Protein AF-A0A0F9SH08-F1 (afdb_monomer)

Foldseek 3Di:
DVPVFVVLLQCLQWLVQLLLVLLLLLLVQDDPCQQCDPPPFGGLQLLSVLLLLLLQLLLDLALVCNVPDAQPVGPQRPSDRVDDHPDGDDSVNSVVSSVVSLVSSVVSSVPDGPVQQQCQRNDPVQDGGSVSSSVSSSVSSVVSSVVSVVSCVVVVGDTDDRRNTDGD

pLDDT: mean 94.04, std 6.15, range [51.28, 98.62]

InterPro domains:
  IPR024775 Hercynine oxygenase, DinB-like domain [PF12867] (17-146)
  IPR034660 DinB/YfiT-like putative metalloenzymes [G3DSA:1.20.120.450] (3-151)
  IPR034660 DinB/YfiT-like putative metalloenzymes [SSF109854] (12-158)

Secondary structure (DSSP, 8-state):
-HHHHHHHHHHHHHHHHHHHHHHHHHHHH--HHHHT--TTSS-HHHHHHHHHHHHHHHT--SHHHHHT---TTTTSS---TTSPPSS---HHHHHHHHHHHHHHHHHHHTT--HHHHHSBPSSGGG-SBHHHHHHHHHHHHHHHHHHHHHHHHHTT--PPPP------

Nearest PDB structures (foldseek):
  6iz2-assembly1_A  TM=8.102E-01  e=1.148E-03  Deinococcus radiodurans R1 = ATCC 13939 = DSM 20539
  3di5-assembly1_A  TM=7.653E-01  e=2.403E-02  Bacillus cereus ATCC 10987
  2qnl-assembly1_A-2  TM=7.147E-01  e=1.221E-01  Cytophaga hutchinsonii ATCC 33406
  5wk0-assembly1_A-2  TM=6.054E-01  e=3.656E-02  Staphylococcus sp. HMSC055H04
  8vih-assembly2_B  TM=5.795E-01  e=1.159E-01  Crocosphaera subtropica ATCC 51142

Organism: NCBI:txid412755

Sequence (168 aa):
MSDISKIFSDAINEQYGAAIAMLEQNLKSCPKEVWDDRTSGPPFWQVTYHVMWYLDWYLSDSRNTREGFKSKFGEEPSQDLNKAPKVTLTRNQLLDYLSDIKEKAKSRFEGLTSDELIQRSVFEWHGKSILSSILYNLRHLMLHIGALNLRLRRKGVKLENWVSNQRI

Mean predicted aligned error: 3.46 Å

Radius of gyration: 16.37 Å; Cα contacts (8 Å, |Δi|>4): 194; chains: 1; bounding box: 44×25×42 Å

Structure (mmCIF, N/CA/C/O backbone):
data_AF-A0A0F9SH08-F1
#
_entry.id   AF-A0A0F9SH08-F1
#
loop_
_atom_site.group_PDB
_atom_site.id
_atom_site.type_symbol
_atom_site.label_atom_id
_atom_site.label_alt_id
_atom_site.label_comp_id
_atom_site.label_asym_id
_atom_site.label_entity_id
_atom_site.label_seq_id
_atom_site.pdbx_PDB_ins_code
_atom_site.Cartn_x
_atom_site.Cartn_y
_atom_site.Cartn_z
_atom_site.occupancy
_atom_site.B_iso_or_equiv
_atom_site.auth_seq_id
_atom_site.auth_comp_id
_atom_site.auth_asym_id
_atom_site.auth_atom_id
_atom_site.pdbx_PDB_model_num
ATOM 1 N N . MET A 1 1 ? -23.914 9.222 18.399 1.00 51.28 1 MET A N 1
ATOM 2 C CA . MET A 1 1 ? -22.507 8.776 18.261 1.00 51.28 1 MET A CA 1
ATOM 3 C C . MET A 1 1 ? -22.303 7.743 17.144 1.00 51.28 1 MET A C 1
ATOM 5 O O . MET A 1 1 ? -21.177 7.632 16.687 1.00 51.28 1 MET A O 1
ATOM 9 N N . SER A 1 2 ? -23.339 7.048 16.640 1.00 61.78 2 SER A N 1
ATOM 10 C CA . SER A 1 2 ? -23.202 6.065 15.541 1.00 61.78 2 SER A CA 1
ATOM 11 C C . SER A 1 2 ? -22.825 6.660 14.173 1.00 61.78 2 SER A C 1
ATOM 13 O O . SER A 1 2 ? -22.231 5.965 13.356 1.00 61.78 2 SER A O 1
ATOM 15 N N . ASP A 1 3 ? -23.125 7.936 13.928 1.00 72.75 3 ASP A N 1
ATOM 16 C CA . ASP A 1 3 ? -22.944 8.569 12.614 1.00 72.75 3 ASP A CA 1
ATOM 17 C C . ASP A 1 3 ? -21.470 8.897 12.294 1.00 72.75 3 ASP A C 1
ATOM 19 O O . ASP A 1 3 ? -20.946 8.539 11.244 1.00 72.75 3 ASP A O 1
ATOM 23 N N . ILE A 1 4 ? -20.738 9.460 13.263 1.00 79.06 4 ILE A N 1
ATOM 24 C CA . ILE A 1 4 ? -19.315 9.813 13.104 1.00 79.06 4 ILE A CA 1
ATOM 25 C C . ILE A 1 4 ? -18.449 8.569 12.861 1.00 79.06 4 ILE A C 1
ATOM 27 O O . ILE A 1 4 ? -17.537 8.603 12.038 1.00 79.06 4 ILE A O 1
ATOM 31 N N . SER A 1 5 ? -18.759 7.453 13.532 1.00 75.81 5 SER A N 1
ATOM 32 C CA . SER A 1 5 ? -18.073 6.176 13.300 1.00 75.81 5 SER A CA 1
ATOM 33 C C . SER A 1 5 ? -18.156 5.748 11.847 1.00 75.81 5 SER A C 1
ATOM 35 O O . SER A 1 5 ? -17.165 5.327 11.260 1.00 75.81 5 SER A O 1
ATOM 37 N N . LYS A 1 6 ? -19.367 5.833 11.290 1.00 83.94 6 LYS A N 1
ATOM 38 C CA . LYS A 1 6 ? -19.654 5.384 9.940 1.00 83.94 6 LYS A CA 1
ATOM 39 C C . LYS A 1 6 ? -18.947 6.275 8.927 1.00 83.94 6 LYS A C 1
ATOM 41 O O . LYS A 1 6 ? -18.311 5.745 8.026 1.00 83.94 6 LYS A O 1
ATOM 46 N N . ILE A 1 7 ? -18.955 7.592 9.147 1.00 89.38 7 ILE A N 1
ATOM 47 C CA . ILE A 1 7 ? -18.208 8.559 8.330 1.00 89.38 7 ILE A CA 1
ATOM 48 C C . ILE A 1 7 ? -16.715 8.209 8.289 1.00 89.38 7 ILE A C 1
ATOM 50 O O . ILE A 1 7 ? -16.126 8.202 7.211 1.00 89.38 7 ILE A O 1
ATOM 54 N N . PHE A 1 8 ? -16.095 7.881 9.430 1.00 89.81 8 PHE A N 1
ATOM 55 C CA . PHE A 1 8 ? -14.687 7.476 9.441 1.00 89.81 8 PHE A CA 1
ATOM 56 C C . PHE A 1 8 ? -14.455 6.157 8.707 1.00 89.81 8 PHE A C 1
ATOM 58 O O . PHE A 1 8 ? -13.555 6.092 7.873 1.00 89.81 8 PHE A O 1
ATOM 65 N N . SER A 1 9 ? -15.250 5.121 8.980 1.00 89.06 9 SER A N 1
ATOM 66 C CA . SER A 1 9 ? -15.091 3.825 8.312 1.00 89.06 9 SER A CA 1
ATOM 67 C C . SER A 1 9 ? -15.314 3.927 6.798 1.00 89.06 9 SER A C 1
ATOM 69 O O . SER A 1 9 ? -14.548 3.338 6.034 1.00 89.06 9 SER A O 1
ATOM 71 N N . ASP A 1 10 ? -16.303 4.702 6.347 1.00 90.88 10 ASP A N 1
ATOM 72 C CA . ASP A 1 10 ? -16.551 4.962 4.925 1.00 90.88 10 ASP A CA 1
ATOM 73 C C . ASP A 1 10 ? -15.381 5.725 4.291 1.00 90.88 10 ASP A C 1
ATOM 75 O O . ASP A 1 10 ? -14.829 5.266 3.291 1.00 90.88 10 ASP A O 1
ATOM 79 N N . ALA A 1 11 ? -14.916 6.807 4.925 1.00 93.69 11 ALA A N 1
ATOM 80 C CA . ALA A 1 11 ? -13.772 7.572 4.437 1.00 93.69 11 ALA A CA 1
ATOM 81 C C . ALA A 1 11 ? -12.494 6.721 4.361 1.00 93.69 11 ALA A C 1
ATOM 83 O O . ALA A 1 11 ? -11.746 6.819 3.392 1.00 93.69 11 ALA A O 1
ATOM 84 N N . ILE A 1 12 ? -12.237 5.855 5.345 1.00 95.31 12 ILE A N 1
ATOM 85 C CA . ILE A 1 12 ? -11.086 4.942 5.320 1.00 95.31 12 ILE A CA 1
ATOM 86 C C . ILE A 1 12 ? -11.190 3.996 4.119 1.00 95.31 12 ILE A C 1
ATOM 88 O O . ILE A 1 12 ? -10.232 3.892 3.355 1.00 95.31 12 ILE A O 1
ATOM 92 N N . ASN A 1 13 ? -12.349 3.361 3.916 1.00 94.38 13 ASN A N 1
ATOM 93 C CA . ASN A 1 13 ? -12.568 2.441 2.796 1.00 94.38 13 ASN A CA 1
ATOM 94 C C . ASN A 1 13 ? -12.388 3.123 1.434 1.00 94.38 13 ASN A C 1
ATOM 96 O O . ASN A 1 13 ? -11.728 2.575 0.553 1.00 94.38 13 ASN A O 1
ATOM 100 N N . GLU A 1 14 ? -12.955 4.316 1.263 1.00 95.19 14 GLU A N 1
ATOM 101 C CA . GLU A 1 14 ? -12.876 5.081 0.015 1.00 95.19 14 GLU A CA 1
ATOM 102 C C . GLU A 1 14 ? -11.455 5.578 -0.267 1.00 95.19 14 GLU A C 1
ATOM 104 O O . GLU A 1 14 ? -10.956 5.457 -1.385 1.00 95.19 14 GLU A O 1
ATOM 109 N N . GLN A 1 15 ? -10.772 6.125 0.742 1.00 97.12 15 GLN A N 1
ATOM 110 C CA . GLN A 1 15 ? -9.439 6.691 0.537 1.00 97.12 15 GLN A CA 1
ATOM 111 C C . GLN A 1 15 ? -8.383 5.608 0.318 1.00 97.12 15 GLN A C 1
ATOM 113 O O . GLN A 1 15 ? -7.507 5.767 -0.533 1.00 97.12 15 GLN A O 1
ATOM 118 N N . TYR A 1 16 ? -8.468 4.487 1.038 1.00 97.75 16 TYR A N 1
ATOM 119 C CA . TYR A 1 16 ? -7.564 3.370 0.792 1.00 97.75 16 TYR A CA 1
ATOM 120 C C . TYR A 1 16 ? -7.856 2.666 -0.531 1.00 97.75 16 TYR A C 1
ATOM 122 O O . TYR A 1 16 ? -6.908 2.330 -1.240 1.00 97.75 16 TYR A O 1
ATOM 130 N N . GLY A 1 17 ? -9.125 2.460 -0.892 1.00 97.56 17 GLY A N 1
ATOM 131 C CA . GLY A 1 17 ? -9.472 1.803 -2.154 1.00 97.56 17 GLY A CA 1
ATOM 132 C C . GLY A 1 17 ? -8.986 2.609 -3.353 1.00 97.56 17 GLY A C 1
ATOM 133 O O . GLY A 1 17 ? -8.325 2.060 -4.237 1.00 97.56 17 GLY A O 1
ATOM 134 N N . ALA A 1 18 ? -9.185 3.929 -3.323 1.00 97.81 18 ALA A N 1
ATOM 135 C CA . ALA A 1 18 ? -8.642 4.844 -4.319 1.00 97.81 18 ALA A CA 1
ATOM 136 C C . ALA A 1 18 ? -7.104 4.821 -4.365 1.00 97.81 18 ALA A C 1
ATOM 138 O O . ALA A 1 18 ? -6.519 4.674 -5.441 1.00 97.81 18 ALA A O 1
ATOM 139 N N . ALA A 1 19 ? -6.430 4.910 -3.213 1.00 98.25 19 ALA A N 1
ATOM 140 C CA . ALA A 1 19 ? -4.968 4.899 -3.151 1.00 98.25 19 ALA A CA 1
ATOM 141 C C . ALA A 1 19 ? -4.368 3.581 -3.673 1.00 98.25 19 ALA A C 1
ATOM 143 O O . ALA A 1 19 ? -3.418 3.590 -4.459 1.00 98.25 19 ALA A O 1
ATOM 144 N N . ILE A 1 20 ? -4.938 2.437 -3.288 1.00 98.31 20 ILE A N 1
ATOM 145 C CA . ILE A 1 20 ? -4.487 1.123 -3.755 1.00 98.31 20 ILE A CA 1
ATOM 146 C C . ILE A 1 20 ? -4.729 0.970 -5.263 1.00 98.31 20 ILE A C 1
ATOM 148 O O . ILE A 1 20 ? -3.863 0.450 -5.970 1.00 98.31 20 ILE A O 1
ATOM 152 N N . ALA A 1 21 ? -5.855 1.461 -5.784 1.00 98.06 21 ALA A N 1
ATOM 153 C CA . ALA A 1 21 ? -6.119 1.471 -7.221 1.00 98.06 21 ALA A CA 1
ATOM 154 C C . ALA A 1 21 ? -5.102 2.327 -7.992 1.00 98.06 21 ALA A C 1
ATOM 156 O O . ALA A 1 21 ? -4.604 1.908 -9.036 1.00 98.06 21 ALA A O 1
ATOM 157 N N . MET A 1 22 ? -4.704 3.482 -7.450 1.00 98.19 22 MET A N 1
ATOM 158 C CA . MET A 1 22 ? -3.636 4.298 -8.040 1.00 98.19 22 MET A CA 1
ATOM 159 C C . MET A 1 22 ? -2.272 3.588 -8.020 1.00 98.19 22 MET A C 1
ATOM 161 O O . MET A 1 22 ? -1.501 3.690 -8.978 1.00 98.19 22 MET A O 1
ATOM 165 N N . LEU A 1 23 ? -1.957 2.836 -6.959 1.00 98.50 23 LEU A N 1
ATOM 166 C CA . LEU A 1 23 ? -0.753 1.999 -6.928 1.00 98.50 23 LEU A CA 1
ATOM 167 C C . LEU A 1 23 ? -0.808 0.892 -7.996 1.00 98.50 23 LEU A C 1
ATOM 169 O O . LEU A 1 23 ? 0.189 0.628 -8.671 1.00 98.50 23 LEU A O 1
ATOM 173 N N . GLU A 1 24 ? -1.974 0.280 -8.195 1.00 98.25 24 GLU A N 1
ATOM 174 C CA . GLU A 1 24 ? -2.192 -0.722 -9.238 1.00 98.25 24 GLU A CA 1
ATOM 175 C C . GLU A 1 24 ? -2.030 -0.138 -10.652 1.00 98.25 24 GLU A C 1
ATOM 177 O O . GLU A 1 24 ? -1.362 -0.745 -11.495 1.00 98.25 24 GLU A O 1
ATOM 182 N N . GLN A 1 25 ? -2.578 1.056 -10.910 1.00 97.44 25 GLN A N 1
ATOM 183 C CA . GLN A 1 25 ? -2.389 1.777 -12.175 1.00 97.44 25 GLN A CA 1
ATOM 184 C C . GLN A 1 25 ? -0.899 1.994 -12.472 1.00 97.44 25 GLN A C 1
ATOM 186 O O . GLN A 1 25 ? -0.452 1.754 -13.597 1.00 97.44 25 GLN A O 1
ATOM 191 N N . ASN A 1 26 ? -0.110 2.375 -11.463 1.00 97.50 26 ASN A N 1
ATOM 192 C CA . ASN A 1 26 ? 1.341 2.521 -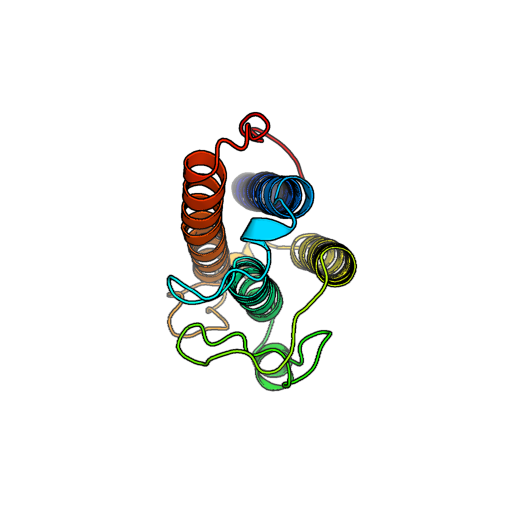11.588 1.00 97.50 26 ASN A CA 1
ATOM 193 C C . ASN A 1 26 ? 2.045 1.210 -11.942 1.00 97.50 26 ASN A C 1
ATOM 195 O O . ASN A 1 26 ? 2.877 1.186 -12.853 1.00 97.50 26 ASN A O 1
ATOM 199 N N . LEU A 1 27 ? 1.702 0.115 -11.257 1.00 97.50 27 LEU A N 1
ATOM 200 C CA . LEU A 1 27 ? 2.248 -1.216 -11.540 1.00 97.50 27 LEU A CA 1
ATOM 201 C C . LEU A 1 27 ? 1.986 -1.641 -12.989 1.00 97.50 27 LEU A C 1
ATOM 203 O O . LEU A 1 27 ? 2.903 -2.101 -13.675 1.00 97.50 27 LEU A O 1
ATOM 207 N N . LYS A 1 28 ? 0.746 -1.462 -13.460 1.00 97.38 28 LYS A N 1
ATOM 208 C CA . LYS A 1 28 ? 0.321 -1.825 -14.820 1.00 97.38 28 LYS A CA 1
ATOM 209 C C . LYS A 1 28 ? 0.966 -0.943 -15.888 1.00 97.38 28 LYS A C 1
ATOM 211 O O . LYS A 1 28 ? 1.337 -1.450 -16.943 1.00 97.38 28 LYS A O 1
ATOM 216 N N . SER A 1 29 ? 1.147 0.344 -15.596 1.00 97.00 29 SER A N 1
ATOM 217 C CA . SER A 1 29 ? 1.654 1.331 -16.558 1.00 97.00 29 SER A CA 1
ATOM 218 C C . SER A 1 29 ? 3.179 1.369 -16.671 1.00 97.00 29 SER A C 1
ATOM 220 O O . SER A 1 29 ? 3.700 1.978 -17.601 1.00 97.00 29 SER A O 1
ATOM 222 N N . CYS A 1 30 ? 3.916 0.763 -15.734 1.00 97.62 30 CYS A N 1
ATOM 223 C CA . CYS A 1 30 ? 5.375 0.850 -15.710 1.00 97.62 30 CYS A CA 1
ATOM 224 C C . CYS A 1 30 ? 6.031 0.093 -16.885 1.00 97.62 30 CYS A C 1
ATOM 226 O O . CYS A 1 30 ? 5.885 -1.132 -16.956 1.00 97.62 30 CYS A O 1
ATOM 228 N N . PRO A 1 31 ? 6.786 0.765 -17.779 1.00 96.50 31 PRO A N 1
ATOM 229 C CA . PRO A 1 31 ? 7.492 0.121 -18.886 1.00 96.50 31 PRO A CA 1
ATOM 230 C C . PRO A 1 31 ? 8.612 -0.815 -18.415 1.00 96.50 31 PRO A C 1
ATOM 232 O O . PRO A 1 31 ? 9.166 -0.654 -17.324 1.00 96.50 31 PRO A O 1
ATOM 235 N N . LYS A 1 32 ? 8.988 -1.786 -19.257 1.00 95.94 32 LYS A N 1
ATOM 236 C CA . LYS A 1 32 ? 9.993 -2.810 -18.912 1.00 95.94 32 LYS A CA 1
ATOM 237 C C . LYS A 1 32 ? 11.356 -2.187 -18.601 1.00 95.94 32 LYS A C 1
ATOM 239 O O . LYS A 1 32 ? 12.026 -2.606 -17.664 1.00 95.94 32 LYS A O 1
ATOM 244 N N . GLU A 1 33 ? 11.736 -1.176 -19.366 1.00 94.44 33 GLU A N 1
ATOM 245 C CA . GLU A 1 33 ? 12.987 -0.436 -19.250 1.00 94.44 33 GLU A CA 1
ATOM 246 C C . GLU A 1 33 ? 13.076 0.423 -17.984 1.00 94.44 33 GLU A C 1
ATOM 248 O O . GLU A 1 33 ? 14.173 0.785 -17.584 1.00 94.44 33 GLU A O 1
ATOM 253 N N . VAL A 1 34 ? 11.947 0.737 -17.336 1.00 95.88 34 VAL A N 1
ATOM 254 C CA . VAL A 1 34 ? 11.913 1.481 -16.063 1.00 95.88 34 VAL A CA 1
ATOM 255 C C . VAL A 1 34 ? 11.852 0.532 -14.867 1.00 95.88 34 VAL A C 1
ATOM 257 O O . VAL A 1 34 ? 12.324 0.878 -13.780 1.00 95.88 34 VAL A O 1
ATOM 260 N N . TRP A 1 35 ? 11.272 -0.654 -15.070 1.00 97.62 35 TRP A N 1
ATOM 261 C CA . TRP A 1 35 ? 10.942 -1.619 -14.027 1.00 97.62 35 TRP A CA 1
ATOM 262 C C . TRP A 1 35 ? 12.118 -1.920 -13.095 1.00 97.62 35 TRP A C 1
ATOM 264 O O . TRP A 1 35 ? 12.010 -1.702 -11.887 1.00 97.62 35 TRP A O 1
ATOM 274 N N . ASP A 1 36 ? 13.242 -2.359 -13.669 1.00 97.25 36 ASP A N 1
ATOM 275 C CA . ASP A 1 36 ? 14.484 -2.708 -12.964 1.00 97.25 36 ASP A CA 1
ATOM 276 C C . ASP A 1 36 ? 15.642 -1.761 -13.323 1.00 97.25 36 ASP A C 1
ATOM 278 O O . ASP A 1 36 ? 16.804 -2.152 -13.338 1.00 97.25 36 ASP A O 1
ATOM 282 N N . ASP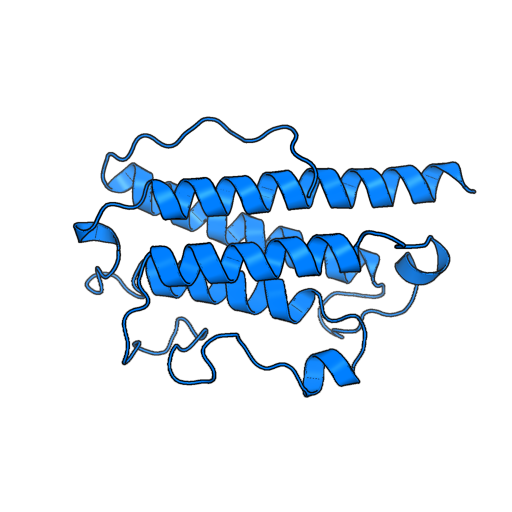 A 1 37 ? 15.330 -0.501 -13.639 1.00 95.06 37 ASP A N 1
ATOM 283 C CA . ASP A 1 37 ? 16.348 0.531 -13.852 1.00 95.06 37 ASP A CA 1
ATOM 284 C C . ASP A 1 37 ? 16.994 0.928 -12.513 1.00 95.06 37 ASP A C 1
ATOM 286 O O . ASP A 1 37 ? 16.352 1.562 -11.664 1.00 95.06 37 ASP A O 1
ATOM 290 N N . ARG A 1 38 ? 18.266 0.546 -12.343 1.00 94.12 38 ARG A N 1
ATOM 291 C CA . ARG A 1 38 ? 19.077 0.765 -11.133 1.00 94.12 38 ARG A CA 1
ATOM 292 C C . ARG A 1 38 ? 20.081 1.916 -11.270 1.00 94.12 38 ARG A C 1
ATOM 294 O O . ARG A 1 38 ? 20.889 2.120 -10.367 1.00 94.12 38 ARG A O 1
ATOM 301 N N . THR A 1 39 ? 20.068 2.678 -12.370 1.00 91.69 39 THR A N 1
ATOM 302 C CA . THR A 1 39 ? 21.097 3.712 -12.616 1.00 91.69 39 THR A CA 1
ATOM 303 C C . THR A 1 39 ? 20.940 4.954 -11.742 1.00 91.69 39 THR A C 1
ATOM 305 O O . THR A 1 39 ? 21.833 5.794 -11.690 1.00 91.69 39 THR A O 1
ATOM 308 N N . SER A 1 40 ? 19.790 5.126 -11.090 1.00 85.69 40 SER A N 1
ATOM 309 C CA . SER A 1 40 ? 19.451 6.352 -10.353 1.00 85.69 40 SER A CA 1
ATOM 310 C C . SER A 1 40 ? 18.796 6.054 -9.003 1.00 85.69 40 SER A C 1
ATOM 312 O O . SER A 1 40 ? 17.850 6.728 -8.598 1.00 85.69 40 SER A O 1
ATOM 314 N N . GLY A 1 41 ? 19.305 5.027 -8.318 1.00 91.69 41 GLY A N 1
ATOM 315 C CA . GLY A 1 41 ? 18.805 4.560 -7.026 1.00 91.69 41 GLY A CA 1
ATOM 316 C C . GLY A 1 41 ? 17.951 3.294 -7.144 1.00 91.69 41 GLY A C 1
ATOM 317 O O . GLY A 1 41 ? 18.076 2.557 -8.126 1.00 91.69 41 GLY A O 1
ATOM 318 N N . PRO A 1 42 ? 17.090 3.021 -6.148 1.00 95.94 42 PRO A N 1
ATOM 319 C CA . PRO A 1 42 ? 16.245 1.833 -6.123 1.00 95.94 42 PRO A CA 1
ATOM 320 C C . PRO A 1 42 ? 15.402 1.693 -7.395 1.00 95.94 42 PRO A C 1
ATOM 322 O O . PRO A 1 42 ? 14.787 2.677 -7.831 1.00 95.94 42 PRO A O 1
ATOM 325 N N . PRO A 1 43 ? 15.327 0.498 -8.001 1.00 96.50 43 PRO A N 1
ATOM 326 C CA . PRO A 1 43 ? 14.475 0.269 -9.158 1.00 96.50 43 PRO A CA 1
ATOM 327 C C . PRO A 1 43 ? 12.995 0.465 -8.815 1.00 96.50 43 PRO A C 1
ATOM 329 O O . PRO A 1 43 ? 12.583 0.389 -7.655 1.00 96.50 43 PRO A O 1
ATOM 332 N N . PHE A 1 44 ? 12.176 0.725 -9.838 1.00 97.81 44 PHE A N 1
ATOM 333 C CA . PHE A 1 44 ? 10.748 1.012 -9.667 1.00 97.81 44 PHE A CA 1
ATOM 334 C C . PHE A 1 44 ? 10.031 -0.099 -8.890 1.00 97.81 44 PHE A C 1
ATOM 336 O O . PHE A 1 44 ? 9.234 0.185 -7.991 1.00 97.81 44 PHE A O 1
ATOM 343 N N . TRP A 1 45 ? 10.339 -1.360 -9.206 1.00 98.00 45 TRP A N 1
ATOM 344 C CA . TRP A 1 45 ? 9.733 -2.501 -8.525 1.00 98.00 45 TRP A CA 1
ATOM 345 C C . TRP A 1 45 ? 10.093 -2.536 -7.035 1.00 98.00 45 TRP A C 1
ATOM 347 O O . TRP A 1 45 ? 9.236 -2.882 -6.231 1.00 98.00 45 TRP A O 1
ATOM 357 N N . GLN A 1 46 ? 11.312 -2.136 -6.643 1.00 98.00 46 GLN A N 1
ATOM 358 C CA . GLN A 1 46 ? 11.738 -2.159 -5.240 1.00 98.00 46 GLN A CA 1
ATOM 359 C C . GLN A 1 46 ? 11.042 -1.054 -4.449 1.00 98.00 46 GLN A C 1
ATOM 361 O O . GLN A 1 46 ? 10.573 -1.301 -3.343 1.00 98.00 46 GLN A O 1
ATOM 366 N N . VAL A 1 47 ? 10.910 0.144 -5.031 1.00 98.25 47 VAL A N 1
ATOM 367 C CA . VAL A 1 47 ? 10.103 1.218 -4.432 1.00 98.25 47 VAL A CA 1
ATOM 368 C C . VAL A 1 47 ? 8.660 0.760 -4.264 1.00 98.25 47 VAL A C 1
ATOM 370 O O . VAL A 1 47 ? 8.077 0.944 -3.203 1.00 98.25 47 VAL A O 1
ATOM 373 N N . THR A 1 48 ? 8.095 0.102 -5.273 1.00 98.31 48 THR A N 1
ATOM 374 C CA . THR A 1 48 ? 6.724 -0.413 -5.188 1.00 98.31 48 THR A CA 1
ATOM 375 C C . THR A 1 48 ? 6.591 -1.501 -4.120 1.00 98.31 48 THR A C 1
ATOM 377 O O . THR A 1 48 ? 5.675 -1.454 -3.303 1.00 98.31 48 THR A O 1
ATOM 380 N N . TYR A 1 49 ? 7.542 -2.433 -4.058 1.00 98.50 49 TYR A N 1
ATOM 381 C CA . TYR A 1 49 ? 7.581 -3.467 -3.032 1.00 98.50 49 TYR A CA 1
ATOM 382 C C . TYR A 1 49 ? 7.729 -2.883 -1.623 1.00 98.50 49 TYR A C 1
ATOM 384 O O . TYR A 1 49 ? 7.015 -3.318 -0.730 1.00 98.50 49 TYR A O 1
ATOM 392 N N . HIS A 1 50 ? 8.575 -1.866 -1.421 1.00 98.44 50 HIS A N 1
ATOM 393 C CA . HIS A 1 50 ? 8.674 -1.137 -0.152 1.00 98.44 50 HIS A CA 1
ATOM 394 C C . HIS A 1 50 ? 7.304 -0.623 0.295 1.00 98.44 50 HIS A C 1
ATOM 396 O O . HIS A 1 50 ? 6.883 -0.875 1.420 1.00 98.44 50 HIS A O 1
ATOM 402 N N . VAL A 1 51 ? 6.585 0.055 -0.601 1.00 98.50 51 VAL A N 1
ATOM 403 C CA . VAL A 1 51 ? 5.254 0.599 -0.308 1.00 98.50 51 VAL A CA 1
ATOM 404 C C . VAL A 1 51 ? 4.285 -0.500 0.094 1.00 98.50 51 VAL A C 1
ATOM 406 O O . VAL A 1 51 ? 3.616 -0.384 1.113 1.00 98.50 51 VAL A O 1
ATOM 409 N N . MET A 1 52 ? 4.242 -1.582 -0.677 1.00 98.62 52 MET A N 1
ATOM 410 C CA . MET A 1 52 ? 3.349 -2.708 -0.421 1.00 98.62 52 MET A CA 1
ATOM 411 C C . MET A 1 52 ? 3.696 -3.453 0.867 1.00 98.62 52 MET A C 1
ATOM 413 O O . MET A 1 52 ? 2.806 -3.840 1.613 1.00 98.62 52 MET A O 1
ATOM 417 N N . TRP A 1 53 ? 4.986 -3.627 1.150 1.00 98.44 53 TRP A N 1
ATOM 418 C CA . TRP A 1 53 ? 5.465 -4.253 2.375 1.00 98.44 53 TRP A CA 1
ATOM 419 C C . TRP A 1 53 ? 5.018 -3.465 3.605 1.00 98.44 53 TRP A C 1
ATOM 421 O O . TRP A 1 53 ? 4.471 -4.048 4.536 1.00 98.44 53 TRP A O 1
ATOM 431 N N . TYR A 1 54 ? 5.196 -2.139 3.596 1.00 98.50 54 TYR A N 1
ATOM 432 C CA . TYR A 1 54 ? 4.757 -1.290 4.705 1.00 98.50 54 TYR A CA 1
ATOM 433 C C . TYR A 1 54 ? 3.236 -1.176 4.779 1.00 98.50 54 TYR A C 1
ATOM 435 O O . TYR A 1 54 ? 2.702 -1.201 5.883 1.00 98.50 54 TYR A O 1
ATOM 443 N N . LEU A 1 55 ? 2.537 -1.124 3.642 1.00 98.50 55 LEU A N 1
ATOM 444 C CA . LEU A 1 55 ? 1.077 -1.157 3.607 1.00 98.50 55 LEU A CA 1
ATOM 445 C C . LEU A 1 55 ? 0.542 -2.426 4.284 1.00 98.50 55 LEU A C 1
ATOM 447 O O . LEU A 1 55 ? -0.291 -2.319 5.180 1.00 98.50 55 LEU A O 1
ATOM 451 N N . ASP A 1 56 ? 1.062 -3.600 3.916 1.00 98.25 56 ASP A N 1
ATOM 452 C CA . ASP A 1 56 ? 0.699 -4.885 4.520 1.00 98.25 56 ASP A CA 1
ATOM 453 C C . ASP A 1 56 ? 1.043 -4.922 6.017 1.00 98.25 56 ASP A C 1
ATOM 455 O O . ASP A 1 56 ? 0.197 -5.220 6.868 1.00 98.25 56 ASP A O 1
ATOM 459 N N . TRP A 1 57 ? 2.273 -4.547 6.370 1.00 97.81 57 TRP A N 1
ATOM 460 C CA . TRP A 1 57 ? 2.725 -4.572 7.756 1.00 97.81 57 TRP A CA 1
ATOM 461 C C . TRP A 1 57 ? 1.906 -3.638 8.650 1.00 97.81 57 TRP A C 1
ATOM 463 O O . TRP A 1 57 ? 1.480 -4.038 9.734 1.00 97.81 57 TRP A O 1
ATOM 473 N N . TYR A 1 58 ? 1.614 -2.421 8.189 1.00 97.62 58 TYR A N 1
ATOM 474 C CA . TYR A 1 58 ? 0.829 -1.434 8.929 1.00 97.62 58 TYR A CA 1
ATOM 475 C C . TYR A 1 58 ? -0.670 -1.740 8.997 1.00 97.62 58 TYR A C 1
ATOM 477 O O . TYR A 1 58 ? -1.369 -1.101 9.781 1.00 97.62 58 TYR A O 1
ATOM 485 N N . LEU A 1 59 ? -1.167 -2.732 8.251 1.00 96.06 59 LEU A N 1
ATOM 486 C CA . LEU A 1 59 ? -2.510 -3.291 8.451 1.00 96.06 59 LEU A CA 1
ATOM 487 C C . LEU A 1 59 ? -2.590 -4.253 9.651 1.00 96.06 59 LEU A C 1
ATOM 489 O O . LEU A 1 59 ? -3.678 -4.728 9.967 1.00 96.06 59 LEU A O 1
ATOM 493 N N . SER A 1 60 ? -1.472 -4.545 10.329 1.00 95.25 60 SER A N 1
ATOM 494 C CA . SER A 1 60 ? -1.472 -5.351 11.558 1.00 95.25 60 SER A CA 1
ATOM 495 C C . SER A 1 60 ? -2.318 -4.690 12.651 1.00 95.25 60 SER A C 1
ATOM 497 O O . SER A 1 60 ? -2.159 -3.510 12.963 1.00 95.25 60 SER A O 1
ATOM 499 N N . ASP A 1 61 ? -3.212 -5.469 13.247 1.00 91.06 61 ASP A N 1
ATOM 500 C CA . ASP A 1 61 ? -4.200 -5.050 14.247 1.00 91.06 61 ASP A CA 1
ATOM 501 C C . ASP A 1 61 ? -3.717 -5.172 15.700 1.00 91.06 61 ASP A C 1
ATOM 503 O O . ASP A 1 61 ? -4.342 -4.645 16.616 1.00 91.06 61 ASP A O 1
ATOM 507 N N . SER A 1 62 ? -2.586 -5.835 15.927 1.00 92.19 62 SER A N 1
ATOM 508 C CA . SER A 1 62 ? -2.055 -6.088 17.256 1.00 92.19 62 SER A CA 1
ATOM 509 C C . SER A 1 62 ? -0.535 -6.161 17.241 1.00 92.19 62 SER A C 1
ATOM 511 O O . SER A 1 62 ? 0.120 -6.294 16.204 1.00 92.19 62 SER A O 1
ATOM 513 N N . ARG A 1 63 ? 0.055 -6.092 18.435 1.00 92.31 63 ARG A N 1
ATOM 514 C CA . ARG A 1 63 ? 1.500 -6.259 18.600 1.00 92.31 63 ARG A CA 1
ATOM 515 C C . ARG A 1 63 ? 1.968 -7.634 18.116 1.00 92.31 63 ARG A C 1
ATOM 517 O O . ARG A 1 63 ? 2.982 -7.711 17.433 1.00 92.31 63 ARG A O 1
ATOM 524 N N . ASN A 1 64 ? 1.199 -8.683 18.405 1.00 94.31 64 ASN A N 1
ATOM 525 C CA . ASN A 1 64 ? 1.533 -10.050 18.012 1.00 94.31 64 ASN A CA 1
ATOM 526 C C . ASN A 1 64 ? 1.536 -10.215 16.487 1.00 94.31 64 ASN A C 1
ATOM 528 O O . ASN A 1 64 ? 2.480 -10.781 15.940 1.00 94.31 64 ASN A O 1
ATOM 532 N N . THR A 1 65 ? 0.520 -9.689 15.789 1.00 93.12 65 THR A N 1
ATOM 533 C CA . THR A 1 65 ? 0.468 -9.751 14.318 1.00 93.12 65 THR A CA 1
ATOM 534 C C . THR A 1 65 ? 1.584 -8.927 13.677 1.00 93.12 65 THR A C 1
ATOM 536 O O . THR A 1 65 ? 2.200 -9.379 12.713 1.00 93.12 65 THR A O 1
ATOM 539 N N . ARG A 1 66 ? 1.930 -7.774 14.266 1.00 94.31 66 ARG A N 1
ATOM 540 C CA . ARG A 1 66 ? 3.066 -6.941 13.841 1.00 94.31 66 ARG A CA 1
ATOM 541 C C . ARG A 1 66 ? 4.424 -7.629 14.029 1.00 94.31 66 ARG A C 1
ATOM 543 O O . ARG A 1 66 ? 5.268 -7.523 13.142 1.00 94.31 66 ARG A O 1
ATOM 550 N N . GLU A 1 67 ? 4.675 -8.239 15.187 1.00 93.81 67 GLU A N 1
ATOM 551 C CA . GLU A 1 67 ? 5.961 -8.878 15.523 1.00 93.81 67 GLU A CA 1
ATOM 552 C C . GLU A 1 67 ? 6.155 -10.207 14.780 1.00 93.81 67 GLU A C 1
ATOM 554 O O . GLU A 1 67 ? 7.275 -10.537 14.398 1.00 93.81 67 GLU A O 1
ATOM 559 N N . GLY A 1 68 ? 5.069 -10.939 14.517 1.00 94.12 68 GLY A N 1
ATOM 560 C CA . GLY A 1 68 ? 5.079 -12.167 13.719 1.00 94.12 68 GLY A CA 1
ATOM 561 C C . GLY A 1 68 ? 4.987 -11.949 12.206 1.00 94.12 68 GLY A C 1
ATOM 562 O O . GLY A 1 68 ? 4.896 -12.928 11.464 1.00 94.12 68 GLY A O 1
ATOM 563 N N . PHE A 1 69 ? 4.971 -10.696 11.741 1.00 95.69 69 PHE A N 1
ATOM 564 C CA . PHE A 1 69 ? 4.751 -10.371 10.337 1.00 95.69 69 PHE A CA 1
ATOM 565 C C . PHE A 1 69 ? 5.819 -10.979 9.422 1.00 95.69 69 PHE A C 1
ATOM 567 O O . PHE A 1 69 ? 7.022 -10.847 9.657 1.00 95.69 69 PHE A O 1
ATOM 574 N N . LYS A 1 70 ? 5.364 -11.584 8.323 1.00 92.88 70 LYS A N 1
ATOM 575 C CA . LYS A 1 70 ? 6.207 -12.076 7.233 1.00 92.88 70 LYS A CA 1
ATOM 576 C C . LYS A 1 70 ? 5.595 -11.639 5.914 1.00 92.88 70 LYS A C 1
ATOM 578 O O . LYS A 1 70 ? 4.411 -11.864 5.686 1.00 92.88 70 LYS A O 1
ATOM 583 N N . SER A 1 71 ? 6.411 -11.041 5.052 1.00 93.50 71 SER A N 1
ATOM 584 C CA . SER A 1 71 ? 5.966 -10.680 3.707 1.00 93.50 71 SER A CA 1
ATOM 585 C C . SER A 1 71 ? 5.701 -11.936 2.871 1.00 93.50 71 SER A C 1
ATOM 587 O O . SER A 1 71 ? 6.309 -12.986 3.110 1.00 93.50 71 SER A O 1
ATOM 589 N N . LYS A 1 72 ? 4.885 -11.799 1.818 1.00 93.44 72 LYS A N 1
ATOM 590 C CA . LYS A 1 72 ? 4.631 -12.863 0.828 1.00 93.44 72 LYS A CA 1
ATOM 591 C C . LYS A 1 72 ? 5.906 -13.454 0.213 1.00 93.44 72 LYS A C 1
ATOM 593 O O . LYS A 1 72 ? 5.914 -14.609 -0.199 1.00 93.44 72 LYS A O 1
ATOM 598 N N . PHE A 1 73 ? 6.988 -12.678 0.160 1.00 93.75 73 PHE A N 1
ATOM 599 C CA . PHE A 1 73 ? 8.242 -13.067 -0.488 1.00 93.75 73 PHE A CA 1
ATOM 600 C C . PHE A 1 73 ? 9.393 -13.324 0.496 1.00 93.75 73 PHE A C 1
ATOM 602 O O . PHE A 1 73 ? 10.538 -13.479 0.073 1.00 93.75 73 PHE A O 1
ATOM 609 N N . GLY A 1 74 ? 9.117 -13.363 1.803 1.00 89.12 74 GLY A N 1
ATOM 610 C CA . GLY A 1 74 ? 10.147 -13.534 2.826 1.00 89.12 74 GLY A CA 1
ATOM 611 C C . GLY A 1 74 ? 11.102 -12.338 2.910 1.00 89.12 74 GLY A C 1
ATOM 612 O O . GLY A 1 74 ? 10.664 -11.184 2.889 1.00 89.12 74 GLY A O 1
ATOM 613 N N . GLU A 1 75 ? 12.400 -12.621 3.051 1.00 81.81 75 GLU A N 1
ATOM 614 C CA . GLU A 1 75 ? 13.448 -11.616 3.304 1.00 81.81 75 GLU A CA 1
ATOM 615 C C . GLU A 1 75 ? 14.263 -11.227 2.061 1.00 81.81 75 GLU A C 1
ATOM 617 O O . GLU A 1 75 ? 14.901 -10.173 2.045 1.00 81.81 75 GLU A O 1
ATOM 622 N N . GLU A 1 76 ? 14.278 -12.069 1.023 1.00 82.94 76 GLU A N 1
ATOM 623 C CA . GLU A 1 76 ? 15.178 -11.897 -0.125 1.00 82.94 76 GLU A CA 1
ATOM 624 C C . GLU A 1 76 ? 14.893 -10.657 -0.992 1.00 82.94 76 GLU A C 1
ATOM 626 O O . GLU A 1 76 ? 15.854 -10.002 -1.420 1.00 82.94 76 GLU A O 1
ATOM 631 N N . PRO A 1 77 ? 13.636 -10.233 -1.227 1.00 89.00 77 PRO A N 1
ATOM 632 C CA . PRO A 1 77 ? 13.383 -8.863 -1.631 1.00 89.00 77 PRO A CA 1
ATOM 633 C C . PRO A 1 77 ? 13.407 -7.969 -0.390 1.00 89.00 77 PRO A C 1
ATOM 635 O O . PRO A 1 77 ? 12.568 -8.084 0.505 1.00 89.00 77 PRO A O 1
ATOM 638 N N . SER A 1 78 ? 14.366 -7.042 -0.354 1.00 90.38 78 SER A N 1
ATOM 639 C CA . SER A 1 78 ? 14.455 -6.066 0.728 1.00 90.38 78 SER A CA 1
ATOM 640 C C . SER A 1 78 ? 13.536 -4.875 0.473 1.00 90.38 78 SER A C 1
ATOM 642 O O . SER A 1 78 ? 13.618 -4.209 -0.561 1.00 90.38 78 SER A O 1
ATOM 644 N N . GLN A 1 79 ? 12.698 -4.583 1.462 1.00 94.06 79 GLN A N 1
ATOM 645 C CA . GLN A 1 79 ? 11.896 -3.370 1.562 1.00 94.06 79 GLN A CA 1
ATOM 646 C C . GLN A 1 79 ? 12.748 -2.134 1.886 1.00 94.06 79 GLN A C 1
ATOM 648 O O . GLN A 1 79 ? 12.267 -1.015 1.770 1.00 94.06 79 GLN A O 1
ATOM 653 N N . ASP A 1 80 ? 13.998 -2.300 2.319 1.00 95.69 80 ASP A N 1
ATOM 654 C CA . ASP A 1 80 ? 14.890 -1.180 2.616 1.00 95.69 80 ASP A CA 1
ATOM 655 C C . ASP A 1 80 ? 15.446 -0.589 1.316 1.00 95.69 80 ASP A C 1
ATOM 657 O O . ASP A 1 80 ? 16.237 -1.215 0.610 1.00 95.69 80 ASP A O 1
ATOM 661 N N . LEU A 1 81 ? 15.040 0.644 1.016 1.00 95.81 81 LEU A N 1
ATOM 662 C CA . LEU A 1 81 ? 15.453 1.369 -0.185 1.00 95.81 81 LEU A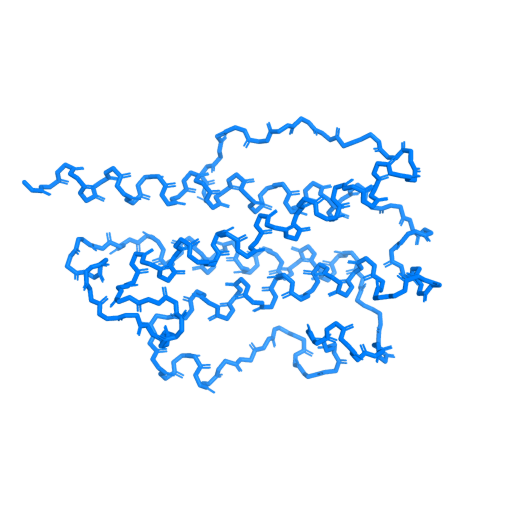 CA 1
ATOM 663 C C . LEU A 1 81 ? 16.929 1.790 -0.163 1.00 95.81 81 LEU A C 1
ATOM 665 O O . LEU A 1 81 ? 17.454 2.197 -1.194 1.00 95.81 81 LEU A O 1
ATOM 669 N N . ASN A 1 82 ? 17.626 1.667 0.968 1.00 94.69 82 ASN A N 1
ATOM 670 C CA . ASN A 1 82 ? 19.072 1.889 1.030 1.00 94.69 82 ASN A CA 1
ATOM 671 C C . ASN A 1 82 ? 19.877 0.629 0.680 1.00 94.69 82 ASN A C 1
ATOM 673 O O . ASN A 1 82 ? 21.098 0.697 0.540 1.00 94.69 82 ASN A O 1
ATOM 677 N N . LYS A 1 83 ? 19.217 -0.527 0.536 1.00 93.44 83 LYS A N 1
ATOM 678 C CA . LYS A 1 83 ? 19.865 -1.789 0.173 1.00 93.44 83 LYS A CA 1
ATOM 679 C C . LYS A 1 83 ? 19.655 -2.080 -1.302 1.00 93.44 83 LYS A C 1
ATOM 681 O O . LYS A 1 83 ? 18.526 -2.142 -1.784 1.00 93.44 83 LYS A O 1
ATOM 686 N N . ALA A 1 84 ? 20.754 -2.327 -2.008 1.00 91.88 84 ALA A N 1
ATOM 687 C CA . ALA A 1 84 ? 20.688 -2.812 -3.377 1.00 91.88 84 ALA A CA 1
ATOM 688 C C . ALA A 1 84 ? 19.996 -4.190 -3.402 1.00 91.88 84 ALA A C 1
ATOM 690 O O . ALA A 1 84 ? 20.408 -5.095 -2.666 1.00 91.88 84 ALA A O 1
ATOM 691 N N . PRO A 1 85 ? 18.953 -4.378 -4.224 1.00 92.44 85 PRO A N 1
ATOM 692 C CA . PRO A 1 85 ? 18.209 -5.622 -4.226 1.00 92.44 85 PRO A CA 1
ATOM 693 C C . PRO A 1 85 ? 18.986 -6.729 -4.948 1.00 92.44 85 PRO A C 1
ATOM 695 O O . PRO A 1 85 ? 19.580 -6.509 -6.007 1.00 92.44 85 PRO A O 1
ATOM 698 N N . LYS A 1 86 ? 18.957 -7.940 -4.384 1.00 92.00 86 LYS A N 1
ATOM 699 C CA . LYS A 1 86 ? 19.618 -9.130 -4.955 1.00 92.00 86 LYS A CA 1
ATOM 700 C C . LYS A 1 86 ? 18.749 -9.872 -5.969 1.00 92.00 86 LYS A C 1
ATOM 702 O O . LYS A 1 86 ? 19.270 -10.541 -6.851 1.00 92.00 86 LYS A O 1
ATOM 707 N N . VAL A 1 87 ? 17.436 -9.721 -5.845 1.00 94.88 87 VAL A N 1
ATOM 708 C CA . VAL A 1 87 ? 16.425 -10.307 -6.729 1.00 94.88 87 VAL A CA 1
ATOM 709 C C . VAL A 1 87 ? 15.692 -9.202 -7.477 1.00 94.88 87 VAL A C 1
ATOM 711 O O . VAL A 1 87 ? 15.804 -8.037 -7.105 1.00 94.88 87 VAL A O 1
ATOM 714 N N . THR A 1 88 ? 14.925 -9.566 -8.499 1.00 96.88 88 THR A N 1
ATOM 715 C CA . THR A 1 88 ? 14.012 -8.655 -9.197 1.00 96.88 88 THR A CA 1
ATOM 716 C C . THR A 1 88 ? 12.623 -9.266 -9.166 1.00 96.88 88 THR A C 1
ATOM 718 O O . THR A 1 88 ? 12.398 -10.319 -9.761 1.00 96.88 88 THR A O 1
ATOM 721 N N . LEU A 1 89 ? 11.687 -8.617 -8.472 1.00 97.94 89 LEU A N 1
ATOM 722 C CA . LEU A 1 89 ? 10.291 -9.046 -8.496 1.00 97.94 89 LEU A CA 1
ATOM 723 C C . LEU A 1 89 ? 9.658 -8.673 -9.834 1.00 97.94 89 LEU A C 1
ATOM 725 O O . LEU A 1 89 ? 9.868 -7.581 -10.362 1.00 97.94 89 LEU A O 1
ATOM 729 N N . THR A 1 90 ? 8.869 -9.583 -10.389 1.00 98.00 90 THR A N 1
ATOM 730 C CA . THR A 1 90 ? 8.110 -9.347 -11.619 1.00 98.00 90 THR A CA 1
ATOM 731 C C . THR A 1 90 ? 6.854 -8.525 -11.343 1.00 98.00 90 THR A C 1
ATOM 733 O O . THR A 1 90 ? 6.333 -8.493 -10.225 1.00 98.00 90 THR A O 1
ATOM 736 N N . ARG A 1 91 ? 6.312 -7.895 -12.391 1.00 98.19 91 ARG A N 1
ATOM 737 C CA . ARG A 1 91 ? 5.038 -7.170 -12.299 1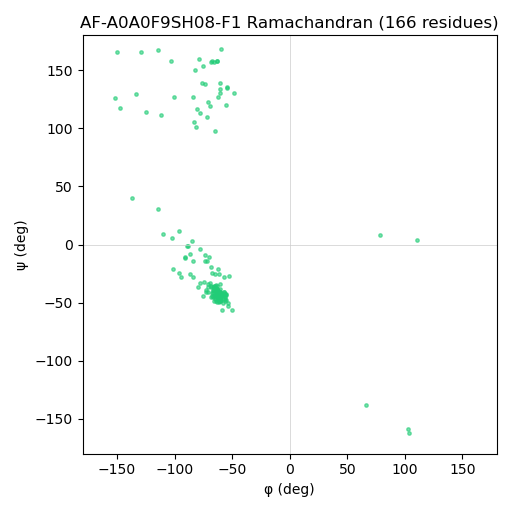.00 98.19 91 ARG A CA 1
ATOM 738 C C . ARG A 1 91 ? 3.907 -8.066 -11.803 1.00 98.19 91 ARG A C 1
ATOM 740 O O . ARG A 1 91 ? 3.141 -7.640 -10.952 1.00 98.19 91 ARG A O 1
ATOM 747 N N . ASN A 1 92 ? 3.832 -9.301 -12.296 1.00 98.25 92 ASN A N 1
ATOM 748 C CA . ASN A 1 92 ? 2.775 -10.235 -11.910 1.00 98.25 92 ASN A CA 1
ATOM 749 C C . ASN A 1 92 ? 2.884 -10.640 -10.438 1.00 98.25 92 ASN A C 1
ATOM 751 O O . ASN A 1 92 ? 1.866 -10.669 -9.764 1.00 98.25 92 ASN A O 1
ATOM 755 N N . GLN A 1 93 ? 4.098 -10.864 -9.920 1.00 98.38 93 GLN A N 1
ATOM 756 C CA . GLN A 1 93 ? 4.298 -11.112 -8.488 1.00 98.38 93 GLN A CA 1
ATOM 757 C C . GLN A 1 93 ? 3.809 -9.933 -7.640 1.00 98.38 93 GLN A C 1
ATOM 759 O O . GLN A 1 93 ? 3.115 -10.137 -6.650 1.00 98.38 93 GLN A O 1
ATOM 764 N N . LEU A 1 94 ? 4.124 -8.694 -8.028 1.00 98.56 94 LEU A N 1
ATOM 765 C CA . LEU A 1 94 ? 3.650 -7.523 -7.286 1.00 98.56 94 LEU A CA 1
ATOM 766 C C . LEU A 1 94 ? 2.141 -7.288 -7.444 1.00 98.56 94 LEU A C 1
ATOM 768 O O . LEU A 1 94 ? 1.496 -6.874 -6.492 1.00 98.56 94 LEU A O 1
ATOM 772 N N . LEU A 1 95 ? 1.538 -7.584 -8.593 1.00 98.62 95 LEU A N 1
ATOM 773 C CA . LEU A 1 95 ? 0.079 -7.516 -8.735 1.00 98.62 95 LEU A CA 1
ATOM 774 C C . LEU A 1 95 ? -0.627 -8.573 -7.874 1.00 98.62 95 LEU A C 1
ATOM 776 O O . LEU A 1 95 ? -1.612 -8.259 -7.212 1.00 98.62 95 LEU A O 1
ATOM 780 N N . ASP A 1 96 ? -0.090 -9.790 -7.835 1.00 98.56 96 ASP A N 1
ATOM 781 C CA . ASP A 1 96 ? -0.581 -10.884 -6.995 1.00 98.56 96 ASP A CA 1
ATOM 782 C C . ASP A 1 96 ? -0.449 -10.551 -5.500 1.00 98.56 96 ASP A C 1
ATOM 784 O O . ASP A 1 96 ? -1.387 -10.718 -4.728 1.00 98.56 96 ASP A O 1
ATOM 788 N N . TYR A 1 97 ? 0.679 -9.974 -5.077 1.00 98.56 97 TYR A N 1
ATOM 789 C CA . TYR A 1 97 ? 0.825 -9.491 -3.702 1.00 98.56 97 TYR A CA 1
ATOM 790 C C . TYR A 1 97 ? -0.113 -8.314 -3.389 1.00 98.56 97 TYR A C 1
ATOM 792 O O . TYR A 1 97 ? -0.647 -8.233 -2.287 1.00 98.56 97 TYR A O 1
ATOM 800 N N . LEU A 1 98 ? -0.374 -7.417 -4.349 1.00 98.56 98 LEU A N 1
ATOM 801 C CA . LEU A 1 98 ? -1.328 -6.322 -4.147 1.00 98.56 98 LEU A CA 1
ATOM 802 C C . LEU A 1 98 ? -2.751 -6.847 -3.937 1.00 98.56 98 LEU A C 1
ATOM 804 O O . LEU A 1 98 ? -3.501 -6.255 -3.166 1.00 98.56 98 LEU A O 1
ATOM 808 N N . SER A 1 99 ? -3.110 -7.946 -4.605 1.00 98.19 99 SER A N 1
ATOM 809 C CA . SER A 1 99 ? -4.394 -8.620 -4.408 1.00 98.19 99 SER A CA 1
ATOM 810 C C . SER A 1 99 ? -4.543 -9.129 -2.973 1.00 98.19 99 SER A C 1
ATOM 812 O O . SER A 1 99 ? -5.552 -8.841 -2.337 1.00 98.19 99 SER A O 1
ATOM 814 N N . ASP A 1 100 ? -3.521 -9.791 -2.424 1.00 98.19 100 ASP A N 1
ATOM 81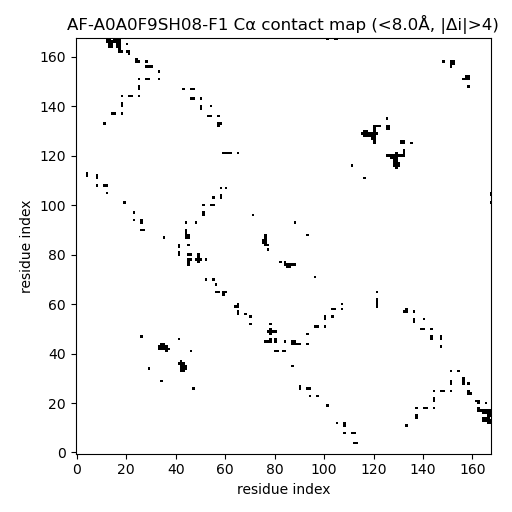5 C CA . ASP A 1 100 ? -3.540 -10.245 -1.024 1.00 98.19 100 ASP A CA 1
ATOM 816 C C . ASP A 1 100 ? -3.692 -9.070 -0.047 1.00 98.19 100 ASP A C 1
ATOM 818 O O . ASP A 1 100 ? -4.456 -9.138 0.916 1.00 98.19 100 ASP A O 1
ATOM 822 N N . ILE A 1 101 ? -2.988 -7.963 -0.311 1.00 98.25 101 ILE A N 1
ATOM 823 C CA . ILE A 1 101 ? -3.068 -6.754 0.514 1.00 98.25 101 ILE A CA 1
ATOM 824 C C . ILE A 1 101 ? -4.469 -6.140 0.458 1.00 98.25 101 ILE A C 1
ATOM 826 O O . ILE A 1 101 ? -4.958 -5.678 1.487 1.00 98.25 101 ILE A O 1
ATOM 830 N N . LYS A 1 102 ? -5.121 -6.132 -0.713 1.00 97.62 102 LYS A N 1
ATOM 831 C CA . LYS A 1 102 ? -6.506 -5.656 -0.857 1.00 97.62 102 LYS A CA 1
ATOM 832 C C . LYS A 1 102 ? -7.462 -6.473 -0.000 1.00 97.62 102 LYS A C 1
ATOM 834 O O . LYS A 1 102 ? -8.217 -5.882 0.765 1.00 97.62 102 LYS A O 1
ATOM 839 N N . GLU A 1 103 ? -7.377 -7.800 -0.064 1.00 97.19 103 GLU A N 1
ATOM 840 C CA . GLU A 1 103 ? -8.216 -8.677 0.761 1.00 97.19 103 GLU A CA 1
ATOM 841 C C . GLU A 1 103 ? -7.944 -8.470 2.255 1.00 97.19 103 GLU A C 1
ATOM 843 O O . GLU A 1 103 ? -8.876 -8.315 3.043 1.00 97.19 103 GLU A O 1
ATOM 848 N N . LYS A 1 104 ? -6.671 -8.348 2.655 1.00 96.25 104 LYS A N 1
ATOM 849 C CA . LYS A 1 104 ? -6.320 -8.029 4.045 1.00 96.25 104 LYS A CA 1
ATOM 850 C C . LYS A 1 104 ? -6.884 -6.678 4.482 1.00 96.25 104 LYS A C 1
ATOM 852 O O . LYS A 1 104 ? -7.415 -6.572 5.583 1.00 96.25 104 LYS A O 1
ATOM 857 N N . ALA A 1 105 ? -6.760 -5.645 3.649 1.00 96.69 105 ALA A N 1
ATOM 858 C CA . ALA A 1 105 ? -7.275 -4.314 3.948 1.00 96.69 105 ALA A CA 1
ATOM 859 C C . ALA A 1 105 ? -8.802 -4.331 4.071 1.00 96.69 105 ALA A C 1
ATOM 861 O O . ALA A 1 105 ? -9.345 -3.734 4.999 1.00 96.69 105 ALA A O 1
ATOM 862 N N . LYS A 1 106 ? -9.477 -5.087 3.198 1.00 95.00 106 LYS A N 1
ATOM 863 C CA . LYS A 1 106 ? -10.920 -5.307 3.245 1.00 95.00 106 LYS A CA 1
ATOM 864 C C . LYS A 1 106 ? -11.322 -5.923 4.572 1.00 95.00 106 LYS A C 1
ATOM 866 O O . LYS A 1 106 ? -12.059 -5.295 5.320 1.00 95.00 106 LYS A O 1
ATOM 871 N N . SER A 1 107 ? -10.746 -7.070 4.930 1.00 93.62 107 SER A N 1
ATOM 872 C CA . SER A 1 107 ? -11.031 -7.723 6.212 1.00 93.62 107 SER A CA 1
ATOM 873 C C . SER A 1 107 ? -10.662 -6.856 7.418 1.00 93.62 107 SER A C 1
ATOM 875 O O . SER A 1 107 ? -11.337 -6.905 8.439 1.00 93.62 107 SER A O 1
ATOM 877 N N . ARG A 1 108 ? -9.600 -6.046 7.322 1.00 92.50 108 ARG A N 1
ATOM 878 C CA . ARG A 1 108 ? -9.172 -5.158 8.409 1.00 92.50 108 ARG A CA 1
ATOM 879 C C . ARG A 1 108 ? -10.165 -4.027 8.659 1.00 92.50 108 ARG A C 1
ATOM 881 O O . ARG A 1 108 ? -10.291 -3.586 9.804 1.00 92.50 108 ARG A O 1
ATOM 888 N N . PHE A 1 109 ? -10.790 -3.516 7.602 1.00 91.69 109 PHE A N 1
ATOM 889 C CA . PHE A 1 109 ? -11.691 -2.367 7.664 1.00 91.69 109 PHE A CA 1
ATOM 890 C C . PHE A 1 109 ? -13.168 -2.771 7.753 1.00 91.69 109 PHE A C 1
ATOM 892 O O . PHE A 1 109 ? -13.967 -2.017 8.316 1.00 91.69 109 PHE A O 1
ATOM 899 N N . GLU A 1 110 ? -13.528 -3.966 7.280 1.00 85.38 110 GLU A N 1
ATOM 900 C CA . GLU A 1 110 ? -14.805 -4.628 7.546 1.00 85.38 110 GLU A CA 1
ATOM 901 C C . GLU A 1 110 ? -14.905 -4.960 9.041 1.00 85.38 110 GLU A C 1
ATOM 903 O O . GLU A 1 110 ? -14.370 -5.950 9.525 1.00 85.38 110 GLU A O 1
ATOM 908 N N . GLY A 1 111 ? -15.587 -4.100 9.797 1.00 76.75 111 GLY A N 1
ATOM 909 C CA . GLY A 1 111 ? -15.778 -4.279 11.239 1.00 76.75 111 GLY A CA 1
ATOM 910 C C . GLY A 1 111 ? -15.027 -3.283 12.116 1.00 76.75 111 GLY A C 1
ATOM 911 O O . GLY A 1 111 ? -15.145 -3.373 13.335 1.00 76.75 111 GLY A O 1
ATOM 912 N N . LEU A 1 112 ? -14.332 -2.295 11.533 1.00 87.31 112 LEU A N 1
ATOM 913 C CA . LEU A 1 112 ? -13.782 -1.177 12.304 1.00 87.31 112 LEU A CA 1
ATOM 914 C C . LEU A 1 112 ? -14.889 -0.474 13.099 1.00 87.31 112 LEU A C 1
ATOM 916 O O . LEU A 1 112 ? -15.840 0.073 12.531 1.00 87.31 112 LEU A O 1
ATOM 920 N N . THR A 1 113 ? -14.731 -0.458 14.421 1.00 88.19 113 THR A N 1
ATOM 921 C CA . THR A 1 113 ? -15.658 0.201 15.348 1.00 88.19 113 THR A CA 1
ATOM 922 C C . THR A 1 113 ? -15.102 1.536 15.842 1.00 88.19 113 THR A C 1
ATOM 924 O O . THR A 1 113 ? -13.891 1.759 15.849 1.00 88.19 113 THR A O 1
ATOM 927 N N . SER A 1 114 ? -15.977 2.432 16.313 1.00 88.12 114 SER A N 1
ATOM 928 C CA . SER A 1 114 ? -15.543 3.666 16.993 1.00 88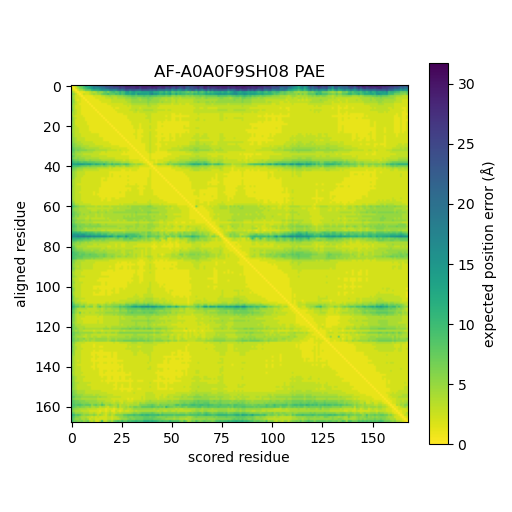.12 114 SER A CA 1
ATOM 929 C C . SER A 1 114 ? -14.622 3.390 18.171 1.00 88.12 114 SER A C 1
ATOM 931 O O . SER A 1 114 ? -13.612 4.074 18.326 1.00 88.12 114 SER A O 1
ATOM 933 N N . ASP A 1 115 ? -14.968 2.387 18.980 1.00 90.56 115 ASP A N 1
ATOM 934 C CA . ASP A 1 115 ? -14.208 2.041 20.176 1.00 90.56 115 ASP A CA 1
ATOM 935 C C . ASP A 1 115 ? -12.798 1.595 19.808 1.00 90.56 115 ASP A C 1
ATOM 937 O O . ASP A 1 115 ? -11.837 1.977 20.465 1.00 90.56 115 ASP A O 1
ATOM 941 N N . GLU A 1 116 ? -12.647 0.854 18.713 1.00 91.19 116 GLU A N 1
ATOM 942 C CA . GLU A 1 116 ? -11.341 0.473 18.195 1.00 91.19 116 GLU A CA 1
ATOM 943 C C . GLU A 1 116 ? -10.553 1.673 17.653 1.00 91.19 116 GLU A C 1
ATOM 945 O O . GLU A 1 116 ? -9.377 1.829 17.974 1.00 91.19 116 GLU A O 1
ATOM 950 N N . LEU A 1 117 ? -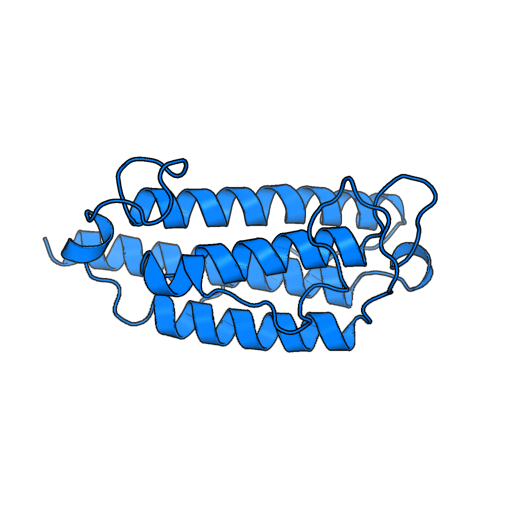11.183 2.570 16.887 1.00 92.44 117 LEU A N 1
ATOM 951 C CA . LEU A 1 117 ? -10.501 3.732 16.298 1.00 92.44 117 LEU A CA 1
ATOM 952 C C . LEU A 1 117 ? -9.828 4.638 17.342 1.00 92.44 117 LEU A C 1
ATOM 954 O O . LEU A 1 117 ? -8.825 5.291 17.022 1.00 92.44 117 LEU A O 1
ATOM 958 N N . ILE A 1 118 ? -10.352 4.669 18.573 1.00 94.12 118 ILE A N 1
ATOM 959 C CA . ILE A 1 118 ? -9.792 5.433 19.697 1.00 94.12 118 ILE A CA 1
ATOM 960 C C . ILE A 1 118 ? -8.783 4.643 20.545 1.00 94.12 118 ILE A C 1
ATOM 962 O O . ILE A 1 118 ? -8.081 5.255 21.353 1.00 94.12 118 ILE A O 1
ATOM 966 N N . GLN A 1 119 ? -8.665 3.322 20.363 1.00 95.00 119 GLN A N 1
ATOM 967 C CA . GLN A 1 119 ? -7.649 2.521 21.053 1.00 95.00 119 GLN A CA 1
ATOM 968 C C . GLN A 1 119 ? -6.244 2.947 20.653 1.00 95.00 119 GLN A C 1
ATOM 970 O O . GLN A 1 119 ? -6.024 3.527 19.588 1.00 95.00 119 GLN A O 1
ATOM 975 N N . ARG A 1 120 ? -5.274 2.634 21.516 1.00 96.31 120 ARG A N 1
ATOM 976 C CA . ARG A 1 120 ? -3.875 2.993 21.305 1.00 96.31 120 ARG A CA 1
ATOM 977 C C . ARG A 1 120 ? -3.336 2.372 20.020 1.00 96.31 120 ARG A C 1
ATOM 979 O O . ARG A 1 120 ? -3.569 1.206 19.728 1.00 96.31 120 ARG A O 1
ATOM 986 N N . SER A 1 121 ? -2.556 3.158 19.288 1.00 95.88 121 SER A N 1
ATOM 987 C CA . SER A 1 121 ? -1.845 2.687 18.102 1.00 95.88 121 SER A CA 1
ATOM 988 C C . SER A 1 121 ? -0.962 1.462 18.397 1.00 95.88 121 SER A C 1
ATOM 990 O O . SER A 1 121 ? -0.190 1.465 19.357 1.00 95.88 121 SER A O 1
ATOM 992 N N . VAL A 1 122 ? -1.011 0.462 17.510 1.00 93.31 122 VAL A N 1
ATOM 993 C CA . VAL A 1 122 ? -0.119 -0.721 17.490 1.00 93.31 122 VAL A CA 1
ATOM 994 C C . VAL A 1 122 ? 1.343 -0.334 17.205 1.00 93.31 122 VAL A C 1
ATOM 996 O O . VAL A 1 122 ? 2.296 -1.019 17.592 1.00 93.31 122 VAL A O 1
ATOM 999 N N . PHE A 1 123 ? 1.529 0.796 16.529 1.00 95.62 123 PHE A N 1
ATOM 1000 C CA . PHE A 1 123 ? 2.821 1.361 16.169 1.00 95.62 123 PHE A CA 1
ATOM 1001 C C . PHE A 1 123 ? 3.033 2.650 16.954 1.00 95.62 123 PHE A C 1
ATOM 1003 O O . PHE A 1 123 ? 2.352 3.653 16.731 1.00 95.62 123 PHE A O 1
ATOM 1010 N N . GLU A 1 124 ? 3.981 2.635 17.885 1.00 92.12 124 GLU A N 1
ATOM 1011 C CA . GLU A 1 124 ? 4.180 3.724 18.850 1.00 92.12 124 GLU A CA 1
ATOM 1012 C C . GLU A 1 124 ? 4.528 5.067 18.185 1.00 92.12 124 GLU A C 1
ATOM 1014 O O . GLU A 1 124 ? 4.212 6.125 18.722 1.00 92.12 124 GLU A O 1
ATOM 1019 N N . TRP A 1 125 ? 5.111 5.035 16.984 1.00 95.44 125 TRP A N 1
ATOM 1020 C CA . TRP A 1 125 ? 5.473 6.223 16.205 1.00 95.44 125 TRP A CA 1
ATOM 1021 C C . TRP A 1 125 ? 4.365 6.729 15.265 1.00 95.44 125 TRP A C 1
ATOM 1023 O O . TRP A 1 125 ? 4.560 7.737 14.588 1.00 95.44 125 TRP A O 1
ATOM 1033 N N . HIS A 1 126 ? 3.202 6.069 15.198 1.00 96.06 126 HIS A N 1
ATOM 1034 C CA . HIS A 1 126 ? 2.071 6.526 14.373 1.00 96.06 126 HIS A CA 1
ATOM 1035 C C . HIS A 1 126 ? 1.136 7.505 15.094 1.00 96.06 126 HIS A C 1
ATOM 1037 O O . HIS A 1 126 ? 0.161 7.977 14.513 1.00 96.06 126 HIS A O 1
ATOM 1043 N N . GLY A 1 127 ? 1.413 7.818 16.359 1.00 94.62 127 GLY A N 1
ATOM 1044 C CA . GLY A 1 127 ? 0.570 8.678 17.179 1.00 94.62 127 GLY A CA 1
ATOM 1045 C C . GLY A 1 127 ? -0.267 7.894 18.183 1.00 94.62 127 GLY A C 1
ATOM 1046 O O . GLY A 1 127 ? 0.049 6.762 18.548 1.00 94.62 127 GLY A O 1
ATOM 1047 N N . LYS A 1 128 ? -1.316 8.540 18.698 1.00 95.19 128 LYS A N 1
ATOM 1048 C CA . LYS A 1 128 ? -1.997 8.073 19.912 1.00 95.19 128 LYS A CA 1
ATOM 1049 C C . LYS A 1 128 ? -3.039 6.990 19.662 1.00 95.19 128 LYS A C 1
ATOM 1051 O O . LYS A 1 128 ? -3.241 6.195 20.572 1.00 95.19 128 LYS A O 1
ATOM 1056 N N . SER A 1 129 ? -3.665 6.932 18.484 1.00 95.88 129 SER A N 1
ATOM 1057 C CA . SER A 1 129 ? -4.799 6.033 18.235 1.00 95.88 129 SER A CA 1
ATOM 1058 C C . SER A 1 129 ? -4.675 5.165 16.978 1.00 95.88 129 SER A C 1
ATOM 1060 O O . SER A 1 129 ? -3.854 5.450 16.102 1.00 95.88 129 SER A O 1
ATOM 1062 N N . ILE A 1 130 ? -5.516 4.133 16.856 1.00 95.12 130 ILE A N 1
ATOM 1063 C CA . ILE A 1 130 ? -5.645 3.321 15.635 1.00 95.12 130 ILE A CA 1
ATOM 1064 C C . ILE A 1 130 ? -6.013 4.198 14.434 1.00 95.12 130 ILE A C 1
ATOM 1066 O O . ILE A 1 130 ? -5.396 4.054 13.380 1.00 95.12 130 ILE A O 1
ATOM 1070 N N . LEU A 1 131 ? -6.905 5.184 14.598 1.00 95.25 131 LEU A N 1
ATOM 1071 C CA . LEU A 1 131 ? -7.185 6.157 13.533 1.00 95.25 131 LEU A CA 1
ATOM 1072 C C . LEU A 1 131 ? -5.913 6.899 13.078 1.00 95.25 131 LEU A C 1
ATOM 1074 O O . LEU A 1 131 ? -5.696 7.071 11.881 1.00 95.25 131 LEU A O 1
ATOM 1078 N N . SER A 1 132 ? -5.033 7.288 14.011 1.00 96.31 132 SER A N 1
ATOM 1079 C CA . SER A 1 132 ? -3.745 7.916 13.658 1.00 96.31 132 SER A CA 1
ATOM 1080 C C . SER A 1 132 ? -2.836 6.953 12.882 1.00 96.31 132 SER A C 1
ATOM 1082 O O . SER A 1 132 ? -2.189 7.366 11.923 1.00 96.31 132 SER A O 1
ATOM 1084 N N . SER A 1 133 ? -2.838 5.664 13.243 1.00 96.62 133 SER A N 1
ATOM 1085 C CA . SER A 1 133 ? -2.142 4.598 12.504 1.00 96.62 133 SER A CA 1
ATOM 1086 C C . SER A 1 133 ? -2.634 4.432 11.071 1.00 96.62 133 SER A C 1
ATOM 1088 O O . SER A 1 133 ? -1.820 4.376 10.149 1.00 96.62 133 SER A O 1
ATOM 1090 N N . ILE A 1 134 ? -3.950 4.408 10.874 1.00 96.56 134 ILE A N 1
ATOM 1091 C CA . ILE A 1 134 ? -4.565 4.304 9.548 1.00 96.56 134 ILE A CA 1
ATOM 1092 C C . ILE A 1 134 ? -4.191 5.532 8.700 1.00 96.56 134 ILE A C 1
ATOM 1094 O O . ILE A 1 134 ? -3.689 5.401 7.587 1.00 96.56 134 ILE A O 1
ATOM 1098 N N . LEU A 1 135 ? -4.308 6.747 9.243 1.00 97.25 135 LEU A N 1
ATOM 1099 C CA . LEU A 1 135 ? -3.918 7.959 8.509 1.00 97.25 135 LEU A CA 1
ATOM 1100 C C . LEU A 1 135 ? -2.410 8.023 8.213 1.00 97.25 135 LEU A C 1
ATOM 1102 O O . LEU A 1 135 ? -2.010 8.492 7.146 1.00 97.25 135 LEU A O 1
ATOM 1106 N N . TYR A 1 136 ? -1.562 7.542 9.128 1.00 98.31 136 TYR A N 1
ATOM 1107 C CA . TYR A 1 136 ? -0.118 7.458 8.905 1.00 98.31 136 TYR A CA 1
ATOM 1108 C C . TYR A 1 136 ? 0.204 6.554 7.715 1.00 98.31 136 TYR A C 1
ATOM 1110 O O . TYR A 1 136 ? 0.980 6.942 6.840 1.00 98.31 136 TYR A O 1
ATOM 1118 N N . ASN A 1 137 ? -0.399 5.366 7.682 1.00 98.06 137 ASN A N 1
ATOM 1119 C CA . ASN A 1 137 ? -0.185 4.389 6.626 1.00 98.06 137 ASN A CA 1
ATOM 1120 C C . ASN A 1 137 ? -0.690 4.922 5.269 1.00 98.06 137 ASN A C 1
ATOM 1122 O O . ASN A 1 137 ? 0.066 4.915 4.299 1.00 98.06 137 ASN A O 1
ATOM 1126 N N . LEU A 1 138 ? -1.881 5.535 5.211 1.00 98.19 138 LEU A N 1
ATOM 1127 C CA . LEU A 1 138 ? -2.367 6.209 3.995 1.00 98.19 138 LEU A CA 1
ATOM 1128 C C . LEU A 1 138 ? -1.410 7.314 3.510 1.00 98.19 138 LEU A C 1
ATOM 1130 O O . LEU A 1 138 ? -1.129 7.424 2.315 1.00 98.19 138 LEU A O 1
ATOM 1134 N N . ARG A 1 139 ? -0.870 8.124 4.430 1.00 98.31 139 ARG A N 1
ATOM 1135 C CA . ARG A 1 139 ? 0.104 9.180 4.107 1.00 98.31 139 ARG A CA 1
ATOM 1136 C C . ARG A 1 139 ? 1.404 8.607 3.540 1.00 98.31 139 ARG A C 1
ATOM 1138 O O . ARG A 1 139 ? 1.946 9.181 2.597 1.00 98.31 139 ARG A O 1
ATOM 1145 N N . HIS A 1 140 ? 1.907 7.504 4.099 1.00 98.56 140 HIS A N 1
ATOM 1146 C CA . HIS A 1 140 ? 3.084 6.796 3.580 1.00 98.56 140 HIS A CA 1
ATOM 1147 C C . HIS A 1 140 ? 2.825 6.250 2.170 1.00 98.56 140 HIS A C 1
ATOM 1149 O O . HIS A 1 140 ? 3.587 6.556 1.251 1.00 98.56 140 HIS A O 1
ATOM 1155 N N . LEU A 1 141 ? 1.703 5.554 1.979 1.00 98.50 141 LEU A N 1
ATOM 1156 C CA . LEU A 1 141 ? 1.271 5.022 0.688 1.00 98.50 141 LEU A CA 1
ATOM 1157 C C . LEU A 1 141 ? 1.220 6.119 -0.388 1.00 98.50 141 LEU A C 1
ATOM 1159 O O . LEU A 1 141 ? 1.865 6.006 -1.435 1.00 98.50 141 LEU A O 1
ATOM 1163 N N . MET A 1 142 ? 0.515 7.219 -0.113 1.00 98.12 142 MET A N 1
ATOM 1164 C CA . MET A 1 142 ? 0.320 8.297 -1.088 1.00 98.12 142 MET A CA 1
ATOM 1165 C C . MET A 1 142 ? 1.597 9.088 -1.388 1.00 98.12 142 MET A C 1
ATOM 1167 O O . MET A 1 142 ? 1.798 9.497 -2.535 1.00 98.12 142 MET A O 1
ATOM 1171 N N . LEU A 1 143 ? 2.490 9.261 -0.404 1.00 98.44 143 LEU A N 1
ATOM 1172 C CA . LEU A 1 143 ? 3.802 9.881 -0.622 1.00 98.44 143 LEU A CA 1
ATOM 1173 C C . LEU A 1 143 ? 4.578 9.140 -1.719 1.00 98.44 143 LEU A C 1
ATOM 1175 O O . LEU A 1 143 ? 5.098 9.754 -2.654 1.00 98.44 143 LEU A O 1
ATOM 1179 N N . HIS A 1 144 ? 4.626 7.812 -1.630 1.00 98.38 144 HIS A N 1
ATOM 1180 C CA . HIS A 1 144 ? 5.369 7.009 -2.590 1.00 98.38 144 HIS A CA 1
ATOM 1181 C C . HIS A 1 144 ? 4.635 6.822 -3.921 1.00 98.38 144 HIS A C 1
ATOM 1183 O O . HIS A 1 144 ? 5.298 6.822 -4.957 1.00 98.38 144 HIS A O 1
ATOM 1189 N N . ILE A 1 145 ? 3.298 6.749 -3.941 1.00 98.31 145 ILE A N 1
ATOM 1190 C CA . ILE A 1 145 ? 2.525 6.792 -5.197 1.00 98.31 145 ILE A CA 1
ATOM 1191 C C . ILE A 1 145 ? 2.856 8.069 -5.981 1.00 98.31 145 ILE A C 1
ATOM 1193 O O . ILE A 1 145 ? 3.103 8.000 -7.184 1.00 98.31 145 ILE A O 1
ATOM 1197 N N . GLY A 1 146 ? 2.941 9.226 -5.314 1.00 97.44 146 GLY A N 1
ATOM 1198 C CA . GLY A 1 146 ? 3.351 10.480 -5.952 1.00 97.44 146 GLY A CA 1
ATOM 1199 C C . GLY A 1 146 ? 4.753 10.408 -6.572 1.00 97.44 146 GLY A C 1
ATOM 1200 O O . GLY A 1 146 ? 4.957 10.834 -7.713 1.00 97.44 146 GLY A O 1
ATOM 1201 N N . ALA A 1 147 ? 5.710 9.809 -5.860 1.00 96.31 147 ALA A N 1
ATOM 1202 C CA . ALA A 1 147 ? 7.068 9.604 -6.365 1.00 96.31 147 ALA A CA 1
ATOM 1203 C C . ALA A 1 147 ? 7.113 8.646 -7.574 1.00 96.31 147 ALA A C 1
ATOM 1205 O O . ALA A 1 147 ? 7.787 8.938 -8.567 1.00 96.31 147 ALA A O 1
ATOM 1206 N N . LEU A 1 148 ? 6.367 7.536 -7.524 1.00 97.56 148 LEU A N 1
ATOM 1207 C CA . LEU A 1 148 ? 6.232 6.583 -8.632 1.00 97.56 148 LEU A CA 1
ATOM 1208 C C . LEU A 1 148 ? 5.586 7.250 -9.856 1.00 97.56 148 LEU A C 1
ATOM 1210 O O . LEU A 1 148 ? 6.121 7.138 -10.961 1.00 97.56 148 LEU A O 1
ATOM 1214 N N . ASN A 1 149 ? 4.518 8.030 -9.653 1.00 96.81 149 ASN A N 1
ATOM 1215 C CA . ASN A 1 149 ? 3.854 8.790 -10.712 1.00 96.81 149 ASN A CA 1
ATOM 1216 C C . ASN A 1 149 ? 4.835 9.721 -11.433 1.00 96.81 149 ASN A C 1
ATOM 1218 O O . ASN A 1 149 ? 4.892 9.747 -12.664 1.00 96.81 149 ASN A O 1
ATOM 1222 N N . LEU A 1 150 ? 5.620 10.491 -10.672 1.00 95.69 150 LEU A N 1
ATOM 1223 C CA . LEU A 1 150 ? 6.603 11.414 -11.236 1.00 95.69 150 LEU A CA 1
ATOM 1224 C C . LEU A 1 150 ? 7.674 10.669 -12.043 1.00 95.69 150 LEU A C 1
ATOM 1226 O O . LEU A 1 150 ? 8.045 11.118 -13.130 1.00 95.69 150 LEU A O 1
ATOM 1230 N N . ARG A 1 151 ? 8.150 9.523 -11.540 1.00 95.12 151 ARG A N 1
ATOM 1231 C CA . ARG A 1 151 ? 9.130 8.682 -12.243 1.00 95.12 151 ARG A CA 1
ATOM 1232 C C . ARG A 1 151 ? 8.592 8.196 -13.590 1.00 95.12 151 ARG A C 1
ATOM 1234 O O . ARG A 1 151 ? 9.308 8.292 -14.584 1.00 95.12 151 ARG A O 1
ATOM 1241 N N . LEU A 1 152 ? 7.341 7.738 -13.639 1.00 96.62 152 LEU A N 1
ATOM 1242 C CA . LEU A 1 152 ? 6.697 7.286 -14.876 1.00 96.62 152 LEU A CA 1
ATOM 1243 C C . LEU A 1 152 ? 6.479 8.442 -15.862 1.00 96.62 152 LEU A C 1
ATOM 1245 O O . LEU A 1 152 ? 6.857 8.336 -17.030 1.00 96.62 152 LEU A O 1
ATOM 1249 N N . ARG A 1 153 ? 5.983 9.592 -15.391 1.00 95.62 153 ARG A N 1
ATOM 1250 C CA . ARG A 1 153 ? 5.785 10.785 -16.236 1.00 95.62 153 ARG A CA 1
ATOM 1251 C C . ARG A 1 153 ? 7.087 11.293 -16.858 1.00 95.62 153 ARG A C 1
ATOM 1253 O O . ARG A 1 153 ? 7.091 11.663 -18.027 1.00 95.62 153 ARG A O 1
ATOM 1260 N N . ARG A 1 154 ? 8.208 11.256 -16.125 1.00 94.31 154 ARG A N 1
ATOM 1261 C CA . ARG A 1 154 ? 9.543 11.618 -16.653 1.00 94.31 154 ARG A CA 1
ATOM 1262 C C . ARG A 1 154 ? 10.019 10.711 -17.790 1.00 94.31 154 ARG A C 1
ATOM 1264 O O . ARG A 1 154 ? 10.883 11.118 -18.557 1.00 94.31 154 ARG A O 1
ATOM 1271 N N . LYS A 1 155 ? 9.465 9.504 -17.901 1.00 94.62 155 LYS A N 1
ATOM 1272 C CA . LYS A 1 155 ? 9.728 8.553 -18.990 1.00 94.62 155 LYS A CA 1
ATOM 1273 C C . LYS A 1 155 ? 8.665 8.627 -20.097 1.00 94.62 155 LYS A C 1
ATOM 1275 O O . LYS A 1 155 ? 8.616 7.752 -20.949 1.00 94.62 155 LYS A O 1
ATOM 1280 N N . GLY A 1 156 ? 7.811 9.655 -20.087 1.00 95.56 156 GLY A N 1
ATOM 1281 C CA . GLY A 1 156 ? 6.771 9.865 -21.099 1.00 95.56 156 GLY A CA 1
ATOM 1282 C C . GLY A 1 156 ? 5.529 8.985 -20.929 1.00 95.56 156 GLY A C 1
ATOM 1283 O O . GLY A 1 156 ? 4.655 8.996 -21.792 1.00 95.56 156 GLY A O 1
ATOM 1284 N N . VAL A 1 157 ? 5.414 8.240 -19.824 1.00 96.25 157 VAL A N 1
ATOM 1285 C CA . VAL A 1 157 ? 4.253 7.381 -19.567 1.00 96.25 157 VAL A CA 1
ATOM 1286 C C . VAL A 1 157 ? 3.039 8.247 -19.244 1.00 96.25 157 VAL A C 1
ATOM 1288 O O . VAL A 1 157 ? 3.046 9.030 -18.286 1.00 96.25 157 VAL A O 1
ATOM 1291 N N . LYS A 1 158 ? 1.970 8.085 -20.027 1.00 92.81 158 LYS A N 1
ATOM 1292 C CA . LYS A 1 158 ? 0.670 8.691 -19.743 1.00 92.81 158 LYS A CA 1
ATOM 1293 C C . LYS A 1 158 ? -0.082 7.810 -18.751 1.00 92.81 158 LYS A C 1
ATOM 1295 O O . LYS A 1 158 ? -0.567 6.746 -19.112 1.00 92.81 158 LYS A O 1
ATOM 1300 N N . LEU A 1 159 ? -0.156 8.267 -17.507 1.00 91.00 159 LEU A N 1
ATOM 1301 C CA . LEU A 1 159 ? -0.943 7.607 -16.469 1.00 91.00 159 LEU A CA 1
ATOM 1302 C C . LEU A 1 159 ? -2.433 7.876 -16.660 1.00 91.00 159 LEU A C 1
ATOM 1304 O O . LEU A 1 159 ? -2.816 8.915 -17.208 1.00 91.00 159 LEU A O 1
ATOM 1308 N N . GLU A 1 160 ? -3.247 6.946 -16.170 1.00 89.44 160 GLU A N 1
ATOM 1309 C CA . GLU A 1 160 ? -4.686 7.138 -16.034 1.00 89.44 160 GLU A CA 1
ATOM 1310 C C . GLU A 1 160 ? -5.023 8.331 -15.124 1.00 89.44 160 GLU A C 1
ATOM 1312 O O . GLU A 1 160 ? -4.168 8.930 -14.458 1.00 89.44 160 GLU A O 1
ATOM 1317 N N . ASN A 1 161 ? -6.298 8.710 -15.143 1.00 89.88 161 ASN A N 1
ATOM 1318 C CA . ASN A 1 161 ? -6.798 9.798 -14.322 1.00 89.88 161 ASN A CA 1
ATOM 1319 C C . ASN A 1 161 ? -6.773 9.420 -12.838 1.00 89.88 161 ASN A C 1
ATOM 1321 O O . ASN A 1 161 ? -6.816 8.248 -12.468 1.00 89.88 161 ASN A O 1
ATOM 1325 N N . TRP A 1 162 ? -6.748 10.454 -12.000 1.00 93.50 162 TRP A N 1
ATOM 1326 C CA . TRP A 1 162 ? -6.903 10.330 -10.557 1.00 93.50 162 TRP A CA 1
ATOM 1327 C C . TRP A 1 162 ? -8.112 9.458 -10.198 1.00 93.50 162 TRP A C 1
ATOM 1329 O O . TRP A 1 162 ? -9.216 9.700 -10.691 1.00 93.50 162 TRP A O 1
ATOM 1339 N N . VAL A 1 163 ? -7.917 8.480 -9.313 1.00 95.31 163 VAL A N 1
ATOM 1340 C CA . VAL A 1 163 ? -9.017 7.670 -8.783 1.00 95.31 163 VAL A CA 1
ATOM 1341 C C . VAL A 1 163 ? -9.671 8.465 -7.658 1.00 95.31 163 VAL A C 1
ATOM 1343 O O . VAL A 1 163 ? -9.121 8.583 -6.568 1.00 95.31 163 VAL A O 1
ATOM 1346 N N . SER A 1 164 ? -10.812 9.096 -7.943 1.00 88.75 164 SER A N 1
ATOM 1347 C CA . SER A 1 164 ? -11.497 9.976 -6.984 1.00 88.75 164 SER A CA 1
ATOM 1348 C C . SER A 1 164 ? -12.310 9.214 -5.945 1.00 88.75 164 SER A C 1
ATOM 1350 O O . SER A 1 164 ? -12.376 9.642 -4.797 1.00 88.75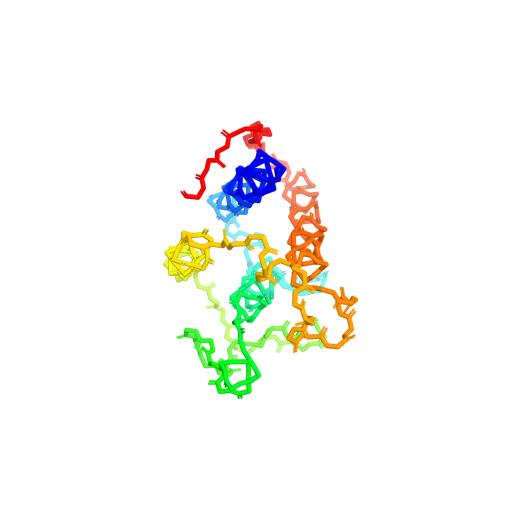 164 SER A O 1
ATOM 1352 N N . ASN A 1 165 ? -12.930 8.105 -6.347 1.00 85.19 165 ASN A N 1
ATOM 1353 C CA . ASN A 1 165 ? -13.721 7.262 -5.469 1.00 85.19 165 ASN A CA 1
ATOM 1354 C C . ASN A 1 165 ? -13.607 5.804 -5.911 1.00 85.19 165 ASN A C 1
ATOM 1356 O O . ASN A 1 165 ? -14.023 5.444 -7.013 1.00 85.19 165 ASN A O 1
ATOM 1360 N N . GLN A 1 166 ? -13.054 4.981 -5.032 1.00 91.88 166 GLN A N 1
ATOM 1361 C CA . GLN A 1 166 ? -13.088 3.536 -5.137 1.00 91.88 166 GLN A CA 1
ATOM 1362 C C . GLN A 1 166 ? -13.026 2.982 -3.721 1.00 91.88 166 GLN A C 1
ATOM 1364 O O . GLN A 1 166 ? -12.124 3.328 -2.966 1.00 91.88 166 GLN A O 1
ATOM 1369 N N . ARG A 1 167 ? -13.979 2.130 -3.355 1.00 91.19 167 ARG A N 1
ATOM 1370 C CA . ARG A 1 167 ? -13.922 1.403 -2.085 1.00 91.19 167 ARG A CA 1
ATOM 1371 C C . ARG A 1 167 ? -13.022 0.179 -2.249 1.00 91.19 167 ARG A C 1
ATOM 1373 O O . ARG A 1 167 ? -12.882 -0.324 -3.367 1.00 91.19 167 ARG A O 1
ATOM 1380 N N . ILE A 1 168 ? -12.380 -0.228 -1.155 1.00 89.50 168 ILE A N 1
ATOM 1381 C CA . ILE A 1 168 ? -11.657 -1.505 -1.071 1.00 89.50 168 ILE A CA 1
ATOM 1382 C C . ILE A 1 168 ? -12.586 -2.675 -1.407 1.00 89.50 168 ILE A C 1
ATOM 1384 O O . ILE A 1 168 ? -13.764 -2.634 -0.982 1.00 89.50 168 ILE A O 1
#

Solvent-accessible surface area (backbone atoms only — not comparable to full-atom values): 9549 Å² total; per-residue (Å²): 121,74,63,65,37,48,53,51,50,51,49,50,35,30,53,50,19,16,51,53,50,50,48,50,51,49,60,73,64,57,50,78,81,50,36,73,38,60,91,84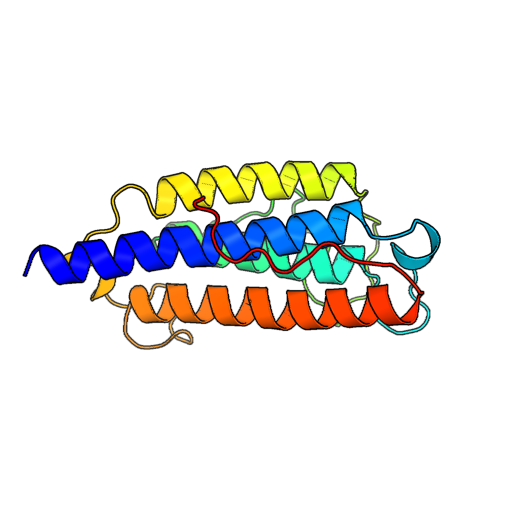,51,69,19,51,48,46,54,50,44,25,46,51,52,50,52,50,52,66,62,40,87,36,60,67,54,48,74,68,60,73,58,99,72,56,72,66,63,51,57,51,73,91,52,86,65,86,60,82,80,50,66,66,58,54,50,53,51,50,52,54,43,47,54,50,50,37,60,59,54,63,79,63,44,59,74,55,38,64,34,68,26,70,45,79,88,38,46,71,17,36,50,37,33,54,53,45,48,52,52,54,47,52,55,50,46,53,52,51,51,52,57,40,44,76,72,71,46,83,73,80,78,83,59,85,76,30,64,95